Protein AF-A0A6V7L9G5-F1 (afdb_monomer)

Structure (mmCIF, N/CA/C/O backbone):
data_AF-A0A6V7L9G5-F1
#
_entry.id   AF-A0A6V7L9G5-F1
#
loop_
_atom_site.group_PDB
_atom_site.id
_atom_site.type_symbol
_atom_site.label_atom_id
_atom_site.label_alt_id
_atom_site.label_comp_id
_atom_site.label_asym_id
_atom_site.label_entity_id
_atom_site.label_seq_id
_atom_site.pdbx_PDB_ins_code
_atom_site.Cartn_x
_atom_site.Cartn_y
_atom_site.Cartn_z
_atom_site.occupancy
_atom_site.B_iso_or_equiv
_atom_site.auth_seq_id
_atom_site.auth_comp_id
_atom_site.auth_asym_id
_atom_site.auth_atom_id
_atom_site.pdbx_PDB_model_num
ATOM 1 N N . VAL A 1 1 ? 14.852 -0.573 -2.020 1.00 87.50 1 VAL A N 1
ATOM 2 C CA . VAL A 1 1 ? 14.744 -1.848 -1.274 1.00 87.50 1 VAL A CA 1
ATOM 3 C C . VAL A 1 1 ? 14.790 -1.625 0.239 1.00 87.50 1 VAL A C 1
ATOM 5 O O . VAL A 1 1 ? 13.821 -1.961 0.901 1.00 87.50 1 VAL A O 1
ATOM 8 N N . ASP A 1 2 ? 15.821 -0.981 0.795 1.00 92.75 2 ASP A N 1
ATOM 9 C CA . ASP A 1 2 ? 15.984 -0.847 2.260 1.00 92.75 2 ASP A CA 1
ATOM 10 C C . ASP A 1 2 ? 14.793 -0.219 3.002 1.00 92.75 2 ASP A C 1
ATOM 12 O O . ASP A 1 2 ? 14.335 -0.771 4.001 1.00 92.75 2 ASP A O 1
ATOM 16 N N . PHE A 1 3 ? 14.238 0.892 2.505 1.00 95.19 3 PHE A N 1
ATOM 17 C CA . PHE A 1 3 ? 13.056 1.513 3.121 1.00 95.19 3 PHE A CA 1
ATOM 18 C C . PHE A 1 3 ? 11.820 0.612 3.082 1.00 95.19 3 PHE A C 1
ATOM 20 O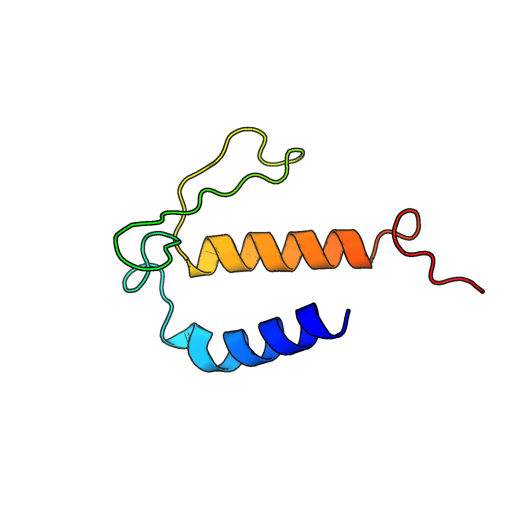 O . PHE A 1 3 ? 11.095 0.532 4.069 1.00 95.19 3 PHE A O 1
ATOM 27 N N . PHE A 1 4 ? 11.598 -0.089 1.967 1.00 94.44 4 PHE A N 1
ATOM 28 C CA . PHE A 1 4 ? 10.504 -1.051 1.837 1.00 94.44 4 PHE A CA 1
ATOM 29 C C . PHE A 1 4 ? 10.634 -2.157 2.889 1.00 94.44 4 PHE A C 1
ATOM 31 O O . PHE A 1 4 ? 9.685 -2.415 3.624 1.00 94.44 4 PHE A O 1
ATOM 38 N N . ASN A 1 5 ? 11.838 -2.711 3.057 1.00 93.69 5 ASN A N 1
ATOM 39 C CA . ASN A 1 5 ? 12.102 -3.739 4.062 1.00 93.69 5 ASN A CA 1
ATOM 40 C C . ASN A 1 5 ? 11.866 -3.227 5.490 1.00 93.69 5 ASN A C 1
ATOM 42 O O . ASN A 1 5 ? 11.242 -3.915 6.294 1.00 93.69 5 ASN A O 1
ATOM 46 N N . GLN A 1 6 ? 12.322 -2.013 5.813 1.00 97.00 6 GLN A N 1
ATOM 47 C CA . GLN A 1 6 ? 12.113 -1.418 7.139 1.00 97.00 6 GLN A CA 1
ATOM 48 C C . GLN A 1 6 ? 10.629 -1.189 7.445 1.00 97.00 6 GLN A C 1
ATOM 50 O O . GLN A 1 6 ? 10.171 -1.537 8.533 1.00 97.00 6 GLN A O 1
ATOM 55 N N . ILE A 1 7 ? 9.870 -0.649 6.487 1.00 96.38 7 ILE A N 1
ATOM 56 C CA . ILE A 1 7 ? 8.424 -0.437 6.633 1.00 96.38 7 ILE A CA 1
ATOM 57 C C . ILE A 1 7 ? 7.698 -1.778 6.762 1.00 96.38 7 ILE A C 1
ATOM 59 O O . ILE A 1 7 ? 6.821 -1.903 7.613 1.00 96.38 7 ILE A O 1
ATOM 63 N N . ASN A 1 8 ? 8.078 -2.787 5.974 1.00 93.25 8 ASN A N 1
ATOM 64 C CA . ASN A 1 8 ? 7.461 -4.112 6.020 1.00 93.25 8 ASN A CA 1
ATOM 65 C C . ASN A 1 8 ? 7.661 -4.782 7.381 1.00 93.25 8 ASN A C 1
ATOM 67 O O . ASN A 1 8 ? 6.704 -5.245 7.999 1.00 93.25 8 ASN A O 1
ATOM 71 N N . MET A 1 9 ? 8.892 -4.747 7.901 1.00 96.06 9 MET A N 1
ATOM 72 C CA . MET A 1 9 ? 9.185 -5.250 9.244 1.00 96.06 9 MET A CA 1
ATOM 73 C C . MET A 1 9 ? 8.394 -4.497 10.314 1.00 96.06 9 MET A C 1
ATOM 75 O O . MET A 1 9 ? 7.805 -5.129 11.187 1.00 96.06 9 MET A O 1
ATOM 79 N N . LEU A 1 10 ? 8.346 -3.162 10.242 1.00 96.44 10 LEU A N 1
ATOM 80 C CA . LEU A 1 10 ? 7.599 -2.350 11.200 1.00 96.44 10 LEU A CA 1
ATOM 81 C C . LEU A 1 10 ? 6.105 -2.691 11.172 1.00 96.44 10 LEU A C 1
ATOM 83 O O . LEU A 1 10 ? 5.515 -2.933 12.225 1.00 96.44 10 LEU A O 1
ATOM 87 N N . TYR A 1 11 ? 5.501 -2.751 9.985 1.00 95.75 11 TYR A N 1
ATOM 88 C CA . TYR A 1 11 ? 4.083 -3.066 9.847 1.00 95.75 11 TYR A CA 1
ATOM 89 C C . TYR A 1 11 ? 3.756 -4.482 10.337 1.00 95.75 11 TYR A C 1
ATOM 91 O O . TYR A 1 11 ? 2.751 -4.679 11.021 1.00 95.75 11 TYR A O 1
ATOM 99 N N . GLY A 1 12 ? 4.654 -5.445 10.103 1.00 95.25 12 GLY A N 1
ATOM 100 C CA . GLY A 1 12 ? 4.543 -6.804 10.632 1.00 95.25 12 GLY A CA 1
ATOM 101 C C . GLY A 1 12 ? 4.408 -6.869 12.159 1.00 95.25 12 GLY A C 1
ATOM 102 O O . GLY A 1 12 ? 3.738 -7.764 12.663 1.00 95.25 12 GLY A O 1
ATOM 103 N N . THR A 1 13 ? 4.962 -5.903 12.904 1.00 96.88 13 THR A N 1
ATOM 104 C CA . THR A 1 13 ? 4.833 -5.863 14.378 1.00 96.88 13 THR A CA 1
ATOM 105 C C . THR A 1 13 ? 3.469 -5.384 14.878 1.00 96.88 13 THR A C 1
ATOM 107 O O . THR A 1 13 ? 3.138 -5.619 16.036 1.00 96.88 13 THR A O 1
ATOM 110 N N . ILE A 1 14 ? 2.681 -4.707 14.033 1.00 95.31 14 ILE A N 1
ATOM 111 C CA . ILE A 1 14 ? 1.391 -4.109 14.419 1.00 95.31 14 ILE A CA 1
ATOM 112 C C . ILE A 1 14 ? 0.192 -4.653 13.637 1.00 95.31 14 ILE A C 1
ATOM 114 O O . ILE A 1 14 ? -0.940 -4.234 13.883 1.00 95.31 14 ILE A O 1
ATOM 118 N N . THR A 1 15 ? 0.422 -5.564 12.688 1.00 93.75 15 THR A N 1
AT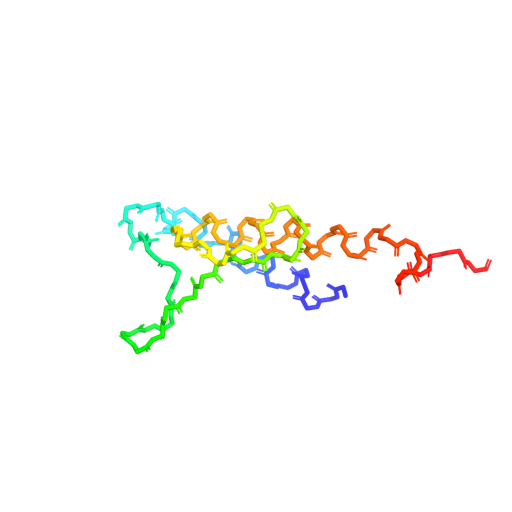OM 119 C CA . THR A 1 15 ? -0.612 -6.072 11.774 1.00 93.75 15 THR A CA 1
ATOM 120 C C . THR A 1 15 ? -1.803 -6.690 12.512 1.00 93.75 15 THR A C 1
ATOM 122 O O . THR A 1 15 ? -2.941 -6.486 12.103 1.00 93.75 15 THR A O 1
ATOM 125 N N . GLU A 1 16 ? -1.575 -7.328 13.664 1.00 94.00 16 GLU A N 1
ATOM 126 C CA . GLU A 1 16 ? -2.640 -7.912 14.491 1.00 94.00 16 GLU A CA 1
ATOM 127 C C . GLU A 1 16 ? -3.601 -6.872 15.095 1.00 94.00 16 GLU A C 1
ATOM 129 O O . GLU A 1 16 ? -4.759 -7.181 15.368 1.00 94.00 16 GLU A O 1
ATOM 134 N N . PHE A 1 17 ? -3.154 -5.624 15.266 1.00 96.44 17 PHE A N 1
ATOM 135 C CA . PHE A 1 17 ? -3.978 -4.529 15.789 1.00 96.44 17 PHE A CA 1
ATOM 136 C C . PHE A 1 17 ? -4.691 -3.746 14.678 1.00 96.44 17 PHE A C 1
ATOM 138 O O . PHE A 1 17 ? -5.681 -3.054 14.933 1.00 96.44 17 PHE A O 1
ATOM 145 N N . CYS A 1 18 ? -4.194 -3.841 13.443 1.00 97.06 18 CYS A N 1
ATOM 146 C CA . CYS A 1 18 ? -4.727 -3.157 12.270 1.00 97.06 18 CYS A CA 1
ATOM 147 C C . CYS A 1 18 ? -5.676 -4.091 11.504 1.00 97.06 18 CYS A C 1
ATOM 149 O O . CYS A 1 18 ? -5.313 -4.667 10.482 1.00 97.06 18 CYS A O 1
ATOM 151 N N . THR A 1 19 ? -6.899 -4.260 12.008 1.00 96.94 19 THR A N 1
ATOM 152 C CA . THR A 1 19 ? -7.923 -5.125 11.404 1.00 96.94 19 THR A CA 1
ATOM 153 C C . THR A 1 19 ? -8.863 -4.325 10.501 1.00 96.94 19 THR A C 1
ATOM 155 O O . THR A 1 19 ? -8.871 -3.092 10.519 1.00 96.94 19 THR A O 1
ATOM 158 N N . GLU A 1 20 ? -9.696 -5.010 9.712 1.00 97.06 20 GLU A N 1
ATOM 159 C CA . GLU A 1 20 ? -10.739 -4.335 8.922 1.00 97.06 20 GLU A CA 1
ATOM 160 C C . GLU A 1 20 ? -11.764 -3.598 9.799 1.00 97.06 20 GLU A C 1
ATOM 162 O O . GLU A 1 20 ? -12.372 -2.628 9.353 1.00 97.06 20 GLU A O 1
ATOM 167 N N . GLU A 1 21 ? -11.935 -4.026 11.050 1.00 96.38 21 GLU A N 1
ATOM 168 C CA . GLU A 1 21 ? -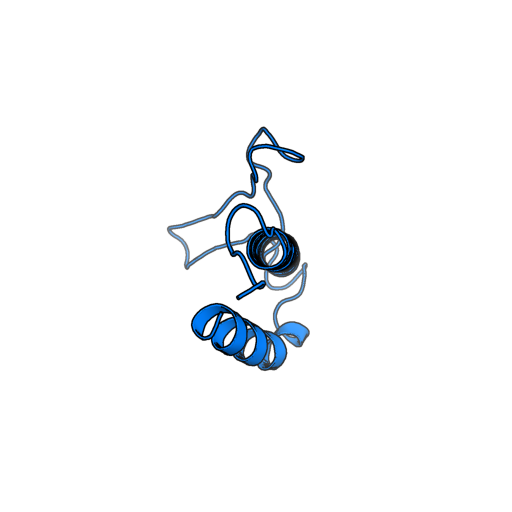12.853 -3.407 12.007 1.00 96.38 21 GLU A CA 1
ATOM 169 C C . GLU A 1 21 ? -12.218 -2.190 12.688 1.00 96.38 21 GLU A C 1
ATOM 171 O O . GLU A 1 21 ? -12.834 -1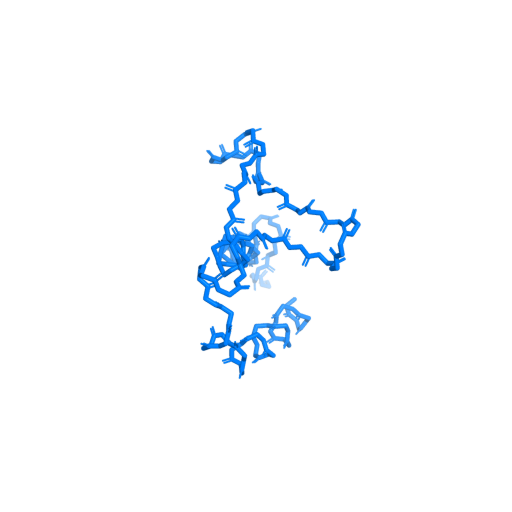.124 12.744 1.00 96.38 21 GLU A O 1
ATOM 176 N N . SER A 1 22 ? -10.978 -2.320 13.179 1.00 96.38 22 SER A N 1
ATOM 177 C CA . SER A 1 22 ? -10.283 -1.227 13.873 1.00 96.38 22 SER A CA 1
ATOM 178 C C . SER A 1 22 ? -9.839 -0.123 12.912 1.00 96.38 22 SER A C 1
ATOM 180 O O . SER A 1 22 ? -9.826 1.052 13.277 1.00 96.38 22 SER A O 1
ATOM 182 N N . CYS A 1 23 ? -9.503 -0.495 11.673 1.00 97.25 23 CYS A N 1
ATOM 183 C CA . CYS A 1 23 ? -8.967 0.384 10.640 1.00 97.25 23 CYS A CA 1
ATOM 184 C C . CYS A 1 23 ? -9.759 0.236 9.328 1.00 97.25 23 CYS A C 1
ATOM 186 O O . CYS A 1 23 ? -9.210 -0.093 8.274 1.00 97.25 23 CYS A O 1
ATOM 188 N N . SER A 1 24 ? -11.068 0.486 9.388 1.00 97.69 24 SER A N 1
ATOM 189 C CA . SER A 1 24 ? -12.013 0.281 8.275 1.00 97.69 24 SER A CA 1
ATOM 190 C C . SER A 1 24 ? -11.780 1.155 7.040 1.00 97.69 24 SER A C 1
ATOM 192 O O . SER A 1 24 ? -12.270 0.836 5.956 1.00 97.69 24 SER A O 1
ATOM 194 N N . ILE A 1 25 ? -10.986 2.217 7.178 1.00 98.00 25 ILE A N 1
ATOM 195 C CA . ILE A 1 25 ? -10.497 3.055 6.084 1.00 98.00 25 ILE A CA 1
ATOM 196 C C . ILE A 1 25 ? -8.991 3.268 6.226 1.00 98.00 25 ILE A C 1
ATOM 198 O O . ILE A 1 25 ? -8.481 3.439 7.337 1.00 98.00 25 ILE A O 1
ATOM 202 N N . MET A 1 26 ? -8.271 3.313 5.106 1.00 98.31 26 MET A N 1
ATOM 203 C CA . MET A 1 26 ? -6.881 3.766 5.116 1.00 98.31 26 MET A CA 1
ATOM 204 C C . MET A 1 26 ? -6.831 5.277 5.375 1.00 98.31 26 MET A C 1
ATOM 206 O O . MET A 1 26 ? -7.264 6.072 4.542 1.00 98.31 26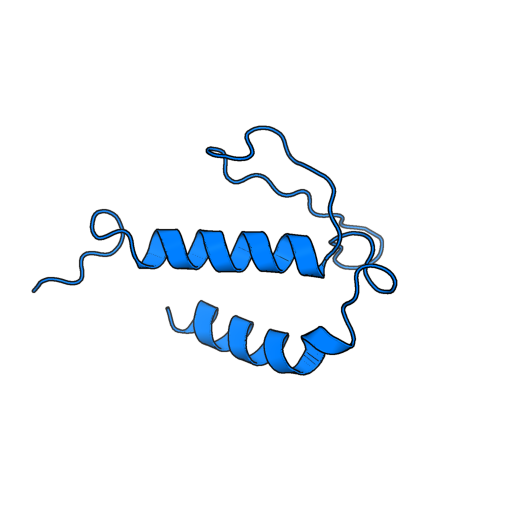 MET A O 1
ATOM 210 N N . SER A 1 27 ? -6.308 5.689 6.530 1.00 97.94 27 SER A N 1
ATOM 211 C CA . SER A 1 27 ? -6.297 7.095 6.955 1.00 97.94 27 SER A CA 1
ATOM 212 C C . SER A 1 27 ? -5.013 7.483 7.687 1.00 97.94 27 SER A C 1
ATOM 214 O O . SER A 1 27 ? -4.321 6.638 8.249 1.00 97.94 27 SER A O 1
ATOM 216 N N . ALA A 1 28 ? -4.703 8.782 7.693 1.00 96.75 28 ALA A N 1
ATOM 217 C CA . ALA A 1 28 ? -3.644 9.375 8.513 1.00 96.75 28 ALA A CA 1
ATOM 218 C C . ALA A 1 28 ? -4.240 10.493 9.374 1.00 96.75 28 ALA A C 1
ATOM 220 O O . ALA A 1 28 ? -4.171 11.685 9.059 1.00 96.75 28 ALA A O 1
ATOM 221 N N . GLY A 1 29 ? -4.879 10.079 10.468 1.00 95.06 29 GLY A N 1
ATOM 222 C CA . GLY A 1 29 ? -5.691 10.964 11.294 1.00 95.06 29 GLY A CA 1
ATOM 223 C C . GLY A 1 29 ? -6.993 11.389 10.597 1.00 95.06 29 GLY A C 1
ATOM 224 O O . GLY A 1 29 ? -7.314 10.919 9.509 1.00 95.06 29 GLY A O 1
ATOM 225 N N . PRO A 1 30 ? -7.763 12.310 11.199 1.00 94.44 30 PRO A N 1
ATOM 226 C CA . PRO A 1 30 ? -9.125 12.616 10.750 1.00 94.44 30 PRO A CA 1
ATOM 227 C C . PRO A 1 30 ? -9.198 13.431 9.451 1.00 94.44 30 PRO A C 1
ATOM 229 O O . PRO A 1 30 ? -10.283 13.637 8.917 1.00 94.44 30 PRO A O 1
ATOM 232 N N . LYS A 1 31 ? -8.068 13.963 8.972 1.00 96.81 31 LYS A N 1
ATOM 233 C CA . LYS A 1 31 ? -8.025 14.885 7.827 1.00 96.81 31 LYS A CA 1
ATOM 234 C C . LYS A 1 31 ? -7.721 14.202 6.498 1.00 96.81 31 LYS A C 1
ATOM 236 O O . LYS A 1 31 ? -7.986 14.799 5.459 1.00 96.81 31 LYS A O 1
ATOM 241 N N . TYR A 1 32 ? -7.140 13.006 6.528 1.00 97.94 32 TYR A N 1
ATOM 242 C CA . TYR A 1 32 ? -6.606 12.357 5.338 1.00 97.94 32 TYR A CA 1
ATOM 243 C C . TYR A 1 32 ? -7.115 10.927 5.240 1.00 97.94 32 TYR A C 1
ATOM 245 O O . TYR A 1 32 ? -6.911 10.123 6.147 1.00 97.94 32 TYR A O 1
ATOM 253 N N . GLU A 1 33 ? -7.739 10.628 4.108 1.00 98.12 33 GLU A N 1
ATOM 254 C CA . GLU A 1 33 ? -8.175 9.297 3.700 1.00 98.12 33 GLU A CA 1
ATOM 255 C C . GLU A 1 33 ? -7.464 8.968 2.383 1.00 98.12 33 GLU A C 1
ATOM 257 O O . GLU A 1 33 ? -7.422 9.804 1.477 1.00 98.12 33 GLU A O 1
ATOM 262 N N . TYR A 1 34 ? -6.893 7.770 2.284 1.00 98.31 34 TYR A N 1
ATOM 263 C CA . TYR A 1 34 ? -6.165 7.308 1.105 1.00 98.31 34 TYR A CA 1
ATOM 264 C C . TYR A 1 34 ? -6.988 6.260 0.364 1.00 98.31 34 TYR A C 1
ATOM 266 O O . TYR A 1 34 ? -7.506 5.317 0.962 1.00 98.31 34 TYR A O 1
ATOM 274 N N . HIS A 1 35 ? -7.111 6.422 -0.952 1.00 98.25 35 HIS A N 1
ATOM 275 C CA . HIS A 1 35 ? -7.814 5.485 -1.832 1.00 98.25 35 HIS A CA 1
ATOM 276 C C . HIS A 1 35 ? -6.808 4.805 -2.747 1.00 98.25 35 HIS A C 1
ATOM 278 O O . HIS A 1 35 ? -5.892 5.454 -3.247 1.00 98.25 35 HIS A O 1
ATOM 284 N N . TRP A 1 36 ? -6.967 3.501 -2.949 1.00 98.31 36 TRP A N 1
ATOM 285 C CA . TRP A 1 36 ? -5.995 2.706 -3.690 1.00 98.31 36 TRP A CA 1
ATOM 286 C C . TRP A 1 36 ? -6.267 2.744 -5.193 1.00 98.31 36 TRP A C 1
ATOM 288 O O . TRP A 1 36 ? -7.393 2.494 -5.620 1.00 98.31 36 TRP A O 1
ATOM 298 N N . ALA A 1 37 ? -5.232 2.995 -5.989 1.00 97.56 37 ALA A N 1
ATOM 299 C CA . ALA A 1 37 ? -5.201 2.743 -7.425 1.00 97.56 37 ALA A CA 1
ATOM 300 C C . ALA A 1 37 ? -3.751 2.510 -7.857 1.00 97.56 37 ALA A C 1
ATOM 302 O O . ALA A 1 37 ? -2.869 3.267 -7.461 1.00 97.56 37 ALA A O 1
ATOM 303 N N . ASP A 1 38 ? -3.524 1.511 -8.706 1.00 94.75 38 ASP A N 1
ATOM 304 C CA . ASP A 1 38 ? -2.215 1.218 -9.306 1.00 94.75 38 ASP A CA 1
ATOM 305 C C . ASP A 1 38 ? -2.126 1.695 -10.770 1.00 94.75 38 ASP A C 1
ATOM 307 O O . ASP A 1 38 ? -1.075 1.606 -11.392 1.00 94.75 38 ASP A O 1
ATOM 311 N N . GLY A 1 39 ? -3.236 2.170 -11.352 1.00 91.56 39 GLY A N 1
ATOM 312 C CA . GLY A 1 39 ? -3.315 2.581 -12.758 1.00 91.56 39 GLY A CA 1
ATOM 313 C C . GLY A 1 39 ? -3.356 1.424 -13.768 1.00 91.56 39 GLY A C 1
ATOM 314 O O . GLY A 1 39 ? -3.621 1.661 -14.950 1.00 91.56 39 GLY A O 1
ATOM 315 N N . HIS A 1 40 ? -3.186 0.180 -13.314 1.00 89.94 40 HIS A N 1
ATOM 316 C CA . HIS A 1 40 ? -3.138 -1.026 -14.136 1.00 89.94 40 HI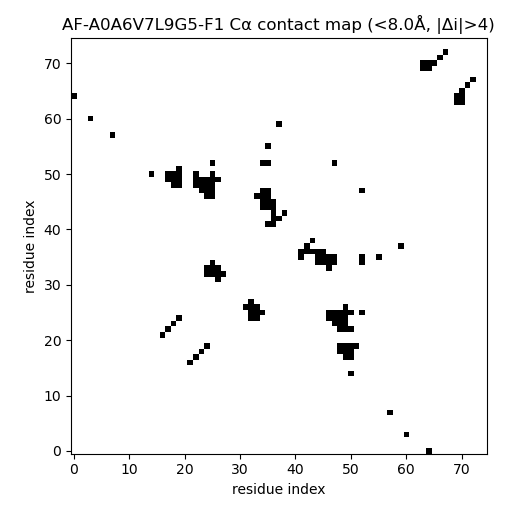S A CA 1
ATOM 317 C C . HIS A 1 40 ? -4.343 -1.929 -13.860 1.00 89.94 40 HIS A C 1
ATOM 319 O O . HIS A 1 40 ? -5.265 -1.987 -14.685 1.00 89.94 40 HIS A O 1
ATOM 325 N N . THR A 1 41 ? -4.359 -2.603 -12.706 1.00 90.56 41 THR A N 1
ATOM 326 C CA . THR A 1 41 ? -5.450 -3.496 -12.292 1.00 90.56 41 THR A CA 1
ATOM 327 C C . THR A 1 41 ? -6.621 -2.709 -11.701 1.00 90.56 41 THR A C 1
ATOM 329 O O . THR A 1 41 ? -7.784 -2.985 -12.001 1.00 90.56 41 THR A O 1
ATOM 332 N N . VAL A 1 42 ? -6.323 -1.648 -10.951 1.00 93.44 42 VAL A N 1
ATOM 333 C CA . VAL A 1 42 ? -7.266 -0.732 -10.313 1.00 93.44 42 VAL A CA 1
ATOM 334 C C . VAL A 1 42 ? -7.070 0.664 -10.902 1.00 93.44 42 VAL A C 1
ATOM 336 O O . VAL A 1 42 ? -6.271 1.478 -10.443 1.00 93.44 42 VAL A O 1
ATOM 339 N N . LYS A 1 43 ? -7.844 0.957 -11.951 1.00 93.31 43 LYS A N 1
ATOM 340 C CA . LYS A 1 43 ? -7.763 2.232 -12.690 1.00 93.31 43 LYS A CA 1
ATOM 341 C C . LYS A 1 43 ? -8.474 3.399 -12.009 1.00 93.31 43 LYS A C 1
ATOM 343 O O . LYS A 1 43 ? -8.162 4.553 -12.284 1.00 93.31 43 LYS A O 1
ATOM 348 N N . LYS A 1 44 ? -9.480 3.117 -11.181 1.00 96.38 44 LYS A N 1
ATOM 349 C CA . LYS A 1 44 ? -10.229 4.128 -10.425 1.00 96.38 44 LYS A CA 1
ATOM 350 C C . LYS A 1 44 ? -9.932 3.933 -8.942 1.00 96.38 44 LYS A C 1
ATOM 352 O O . LYS A 1 44 ? -10.081 2.796 -8.500 1.00 96.38 44 LYS A O 1
ATOM 357 N N . PRO A 1 45 ? -9.569 4.992 -8.193 1.00 97.12 45 PRO A N 1
ATOM 358 C CA . PRO A 1 45 ? -9.300 4.873 -6.768 1.00 97.12 45 PRO A CA 1
ATOM 359 C C . PRO A 1 45 ? -10.459 4.221 -6.015 1.00 97.12 45 PRO A C 1
ATOM 361 O O . PRO A 1 45 ? -11.606 4.660 -6.134 1.00 97.12 45 PRO A O 1
ATOM 364 N N . ILE A 1 46 ? -10.156 3.166 -5.260 1.00 97.31 46 ILE A N 1
ATOM 365 C CA . ILE A 1 46 ? -11.126 2.438 -4.441 1.00 97.31 46 ILE A CA 1
ATOM 366 C C . ILE A 1 46 ? -10.903 2.719 -2.958 1.00 97.31 46 ILE A C 1
ATOM 368 O O . ILE A 1 46 ? -9.772 2.781 -2.468 1.00 97.31 46 ILE A O 1
ATOM 372 N N . LYS A 1 47 ? -12.011 2.844 -2.227 1.00 98.00 47 LYS A N 1
ATOM 373 C CA . LYS A 1 47 ? -11.997 2.837 -0.764 1.00 98.00 47 LYS A CA 1
ATOM 374 C C . LYS A 1 47 ? -11.763 1.413 -0.276 1.00 98.00 47 LYS A C 1
ATOM 376 O O . LYS A 1 47 ? -12.423 0.484 -0.738 1.00 98.00 47 LYS A O 1
ATOM 381 N N . CYS A 1 48 ? -10.848 1.253 0.667 1.00 97.50 48 CYS A N 1
ATOM 382 C CA . CYS A 1 48 ? -10.598 -0.011 1.344 1.00 97.50 48 CYS A CA 1
ATOM 383 C C . CYS A 1 48 ? -10.083 0.235 2.767 1.00 97.50 48 CYS A C 1
ATOM 385 O O . CYS A 1 48 ? -9.693 1.355 3.113 1.00 97.50 48 CYS A O 1
ATOM 387 N N . SER A 1 49 ? -10.123 -0.818 3.583 1.00 98.44 49 SER A N 1
ATOM 388 C CA . SER A 1 49 ? -9.556 -0.819 4.929 1.00 98.44 49 SER A CA 1
ATOM 389 C C . SER A 1 49 ? -8.042 -0.615 4.885 1.00 98.44 49 SER A C 1
ATOM 391 O O . SER A 1 49 ? -7.392 -0.915 3.882 1.00 98.44 49 SER A O 1
ATOM 393 N N . ALA A 1 50 ? -7.470 -0.112 5.978 1.00 98.44 50 ALA A N 1
ATOM 394 C CA . ALA A 1 50 ? -6.030 0.094 6.083 1.00 98.44 50 ALA A CA 1
ATOM 395 C C . ALA A 1 50 ? -5.201 -1.182 5.832 1.00 98.44 50 ALA A C 1
ATOM 397 O O . ALA A 1 50 ? -4.289 -1.103 5.009 1.00 98.44 50 ALA A O 1
ATOM 398 N N . PRO A 1 51 ? -5.500 -2.357 6.435 1.00 97.94 51 PRO A N 1
ATOM 399 C CA . PRO A 1 51 ? -4.717 -3.563 6.157 1.00 97.94 51 PRO A CA 1
ATOM 400 C C . PRO A 1 51 ? -4.778 -3.978 4.688 1.00 97.94 51 PRO A C 1
ATOM 402 O O . PRO A 1 51 ? -3.761 -4.347 4.109 1.00 97.94 51 PRO A O 1
ATOM 405 N N . LYS A 1 52 ? -5.942 -3.834 4.049 1.00 97.88 52 LYS A N 1
ATOM 406 C CA . LYS A 1 52 ? -6.118 -4.154 2.631 1.00 97.88 52 LYS A CA 1
ATOM 407 C C . LYS A 1 52 ? -5.381 -3.180 1.714 1.00 97.88 52 LYS A C 1
ATOM 409 O O . LYS A 1 52 ? -4.787 -3.593 0.726 1.00 97.88 52 LYS A O 1
ATOM 414 N N . TYR A 1 53 ? -5.399 -1.891 2.045 1.00 98.31 53 TYR A N 1
ATOM 415 C CA . TYR A 1 53 ? -4.618 -0.891 1.323 1.00 98.31 53 TYR A CA 1
ATOM 416 C C . TYR A 1 53 ? -3.122 -1.201 1.408 1.00 98.31 53 TYR A C 1
ATOM 418 O O . TYR A 1 53 ? -2.419 -1.128 0.404 1.00 98.31 53 TYR A O 1
ATOM 426 N N . ILE A 1 54 ? -2.629 -1.524 2.607 1.00 97.81 54 ILE A N 1
ATOM 427 C CA . ILE A 1 54 ? -1.210 -1.807 2.829 1.00 97.81 54 ILE A CA 1
ATOM 428 C C . ILE A 1 54 ? -0.800 -3.086 2.097 1.00 97.81 54 ILE A C 1
ATOM 430 O O . ILE A 1 54 ? 0.245 -3.082 1.462 1.00 97.81 54 ILE A O 1
ATOM 434 N N . ASP A 1 55 ? -1.633 -4.125 2.087 1.00 96.50 55 ASP A N 1
ATOM 435 C CA . ASP A 1 55 ? -1.402 -5.335 1.287 1.00 96.50 55 ASP A CA 1
ATOM 436 C C . ASP A 1 55 ? -1.245 -5.025 -0.213 1.00 96.50 55 ASP A C 1
ATOM 438 O O . ASP A 1 55 ? -0.254 -5.416 -0.837 1.00 96.50 55 ASP A O 1
ATOM 442 N N . TYR A 1 56 ? -2.160 -4.226 -0.776 1.00 97.38 56 TYR A N 1
ATOM 443 C CA . TYR A 1 56 ? -2.043 -3.770 -2.161 1.00 97.38 56 TYR A CA 1
ATOM 444 C C . TYR A 1 56 ? -0.762 -2.975 -2.410 1.00 97.38 56 TYR A C 1
ATOM 446 O O . TYR A 1 56 ? -0.080 -3.205 -3.408 1.00 97.38 56 TYR A O 1
ATOM 454 N N . LEU A 1 57 ? -0.417 -2.063 -1.499 1.00 97.38 57 LEU A N 1
ATOM 455 C CA . LEU A 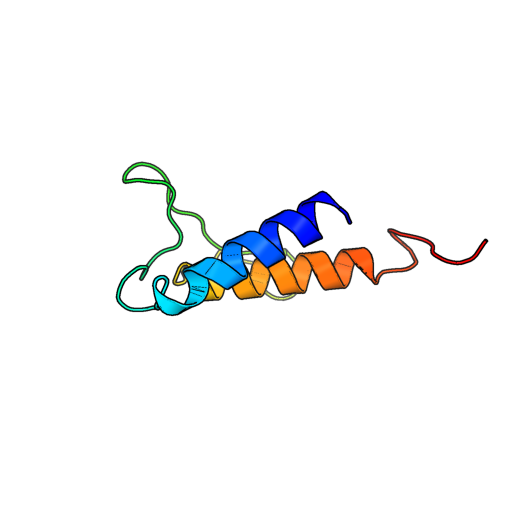1 57 ? 0.790 -1.252 -1.598 1.00 97.38 57 LEU A CA 1
ATOM 456 C C . LEU A 1 57 ? 2.051 -2.116 -1.575 1.00 97.38 57 LEU A C 1
ATOM 458 O O . LEU A 1 57 ? 2.926 -1.928 -2.415 1.00 97.38 57 LEU A O 1
ATOM 462 N N . MET A 1 58 ? 2.155 -3.046 -0.627 1.00 96.44 58 MET A N 1
ATOM 463 C CA . MET A 1 58 ? 3.347 -3.874 -0.471 1.00 96.44 58 MET A CA 1
ATOM 464 C C . MET A 1 58 ? 3.518 -4.833 -1.645 1.00 96.44 58 MET A C 1
ATOM 466 O O . MET A 1 58 ? 4.631 -4.965 -2.148 1.00 96.44 58 MET A O 1
ATOM 470 N N . THR A 1 59 ? 2.419 -5.421 -2.125 1.00 96.19 59 THR A N 1
ATOM 471 C CA . THR A 1 59 ? 2.416 -6.257 -3.333 1.00 96.19 59 THR A CA 1
ATOM 472 C C . THR A 1 59 ? 2.858 -5.450 -4.550 1.00 96.19 59 THR A C 1
ATOM 474 O O . THR A 1 59 ? 3.789 -5.842 -5.242 1.00 96.19 59 THR A O 1
ATOM 477 N N . TRP A 1 60 ? 2.270 -4.270 -4.764 1.00 97.06 60 TRP A N 1
ATOM 478 C CA . TRP A 1 60 ? 2.625 -3.416 -5.895 1.00 97.06 60 TRP A CA 1
ATOM 479 C C . TRP A 1 60 ? 4.095 -2.991 -5.866 1.00 97.06 60 TRP A C 1
ATOM 481 O O . TRP A 1 60 ? 4.756 -3.037 -6.900 1.00 97.06 60 TRP A O 1
ATOM 491 N N . VAL A 1 61 ? 4.624 -2.594 -4.699 1.00 96.69 61 VAL A N 1
ATOM 492 C CA . VAL A 1 61 ? 6.046 -2.235 -4.566 1.00 96.69 61 VAL A CA 1
ATOM 493 C C . VAL A 1 61 ? 6.934 -3.441 -4.862 1.00 96.69 61 VAL A C 1
ATOM 495 O O . VAL A 1 61 ? 7.928 -3.274 -5.563 1.00 96.69 61 VAL A O 1
ATOM 498 N N . GLN A 1 62 ? 6.590 -4.630 -4.362 1.00 95.12 62 GLN A N 1
ATOM 499 C CA . GLN A 1 62 ? 7.343 -5.853 -4.638 1.00 95.12 62 GLN A CA 1
ATOM 500 C C . GLN A 1 62 ? 7.380 -6.152 -6.144 1.00 95.12 62 GLN A C 1
ATOM 502 O O . GLN A 1 62 ? 8.466 -6.337 -6.683 1.00 95.12 62 GLN A O 1
ATOM 507 N N . ASP A 1 63 ? 6.239 -6.060 -6.834 1.00 95.50 63 ASP A N 1
ATOM 508 C CA . ASP A 1 63 ? 6.164 -6.239 -8.289 1.00 95.50 63 ASP A CA 1
ATOM 509 C C . ASP A 1 63 ? 7.060 -5.240 -9.040 1.00 95.50 63 ASP A C 1
ATOM 511 O O . ASP A 1 63 ? 7.699 -5.605 -10.024 1.00 95.50 63 ASP A O 1
ATOM 515 N N . GLN A 1 64 ? 7.146 -3.982 -8.577 1.00 95.25 64 GLN A N 1
ATOM 516 C CA . GLN A 1 64 ? 8.066 -3.007 -9.175 1.00 95.25 64 GLN A CA 1
ATOM 517 C C . GLN A 1 64 ? 9.528 -3.385 -8.933 1.00 95.25 64 GLN A C 1
ATOM 519 O O . GLN A 1 64 ? 10.349 -3.218 -9.826 1.00 95.25 64 GLN A O 1
ATOM 524 N N . LEU A 1 65 ? 9.868 -3.844 -7.724 1.00 94.75 65 LEU A N 1
ATOM 525 C CA . LEU A 1 65 ? 11.236 -4.231 -7.371 1.00 94.75 65 LEU A CA 1
ATOM 526 C C . LEU A 1 65 ? 11.702 -5.483 -8.126 1.00 94.75 65 LEU A C 1
ATOM 528 O O . LEU A 1 65 ? 12.896 -5.597 -8.394 1.00 94.75 65 LEU A O 1
ATOM 532 N N . ASP A 1 66 ? 10.777 -6.379 -8.469 1.00 94.12 66 ASP A N 1
ATOM 533 C CA . ASP A 1 66 ? 11.041 -7.598 -9.240 1.00 94.12 66 ASP A CA 1
ATOM 534 C C . ASP A 1 66 ? 11.058 -7.355 -10.765 1.00 94.12 66 ASP A C 1
ATOM 536 O O . ASP A 1 66 ? 11.469 -8.229 -11.535 1.00 94.12 66 ASP A O 1
ATOM 540 N N . ASP A 1 67 ? 10.633 -6.175 -11.229 1.00 95.00 67 ASP A N 1
ATOM 541 C CA . ASP A 1 67 ? 10.671 -5.801 -12.642 1.00 95.00 67 ASP A CA 1
ATOM 542 C C . ASP A 1 67 ? 12.101 -5.441 -13.082 1.00 95.00 67 ASP A C 1
ATOM 544 O O . ASP A 1 67 ? 12.585 -4.329 -12.873 1.00 95.00 67 ASP A O 1
ATOM 548 N N . GLU A 1 68 ? 12.758 -6.370 -13.779 1.00 94.75 68 GLU A N 1
ATOM 549 C CA . GLU A 1 68 ? 14.101 -6.208 -14.363 1.00 94.75 68 GLU A CA 1
ATOM 550 C C . GLU A 1 68 ? 14.236 -5.024 -15.337 1.00 94.75 68 GLU A C 1
ATOM 552 O O . GLU A 1 68 ? 15.351 -4.590 -15.632 1.00 94.75 68 GLU A O 1
ATOM 557 N N . THR A 1 69 ? 13.132 -4.503 -15.880 1.00 95.81 69 THR A N 1
ATOM 558 C CA . THR A 1 69 ? 13.163 -3.313 -16.740 1.00 95.81 69 THR A CA 1
ATOM 559 C C . THR A 1 69 ? 13.250 -2.017 -15.934 1.00 95.81 69 THR A C 1
ATOM 561 O O . THR A 1 69 ? 13.789 -1.027 -16.435 1.00 95.81 69 THR A O 1
ATOM 564 N N . LEU A 1 70 ? 12.765 -2.028 -14.687 1.00 94.38 70 LEU A N 1
ATOM 565 C CA . LEU A 1 70 ? 12.834 -0.908 -13.747 1.00 94.38 70 LEU A CA 1
ATOM 566 C C . LEU A 1 70 ? 14.057 -1.013 -12.829 1.00 94.38 70 LEU A C 1
ATOM 568 O O . LEU A 1 70 ? 14.766 -0.025 -12.628 1.00 94.38 70 LEU A O 1
ATOM 572 N N . PHE A 1 71 ? 14.321 -2.211 -12.306 1.00 93.69 71 PHE A N 1
ATOM 573 C CA . PHE A 1 71 ? 15.438 -2.534 -11.422 1.00 93.69 71 PHE A CA 1
ATOM 574 C C . PHE A 1 71 ? 16.242 -3.713 -11.993 1.00 93.69 71 PHE A C 1
ATOM 576 O O . PHE A 1 71 ? 16.080 -4.848 -11.549 1.00 93.69 71 PHE A O 1
ATOM 583 N N . PRO A 1 72 ? 17.142 -3.463 -12.962 1.00 93.69 72 PRO A N 1
ATOM 584 C CA . PRO A 1 72 ? 17.984 -4.507 -13.534 1.00 93.69 72 PRO A CA 1
ATOM 585 C C . PRO A 1 72 ? 18.880 -5.137 -12.461 1.00 93.69 72 PRO A C 1
ATOM 587 O O . PRO A 1 72 ? 19.642 -4.433 -11.793 1.00 93.69 72 PRO A O 1
ATOM 590 N N . SER A 1 73 ? 18.820 -6.459 -12.314 1.00 87.12 73 SER A N 1
ATOM 591 C CA . SER A 1 73 ? 19.616 -7.206 -11.330 1.00 87.12 73 SER A CA 1
ATOM 592 C C . SER A 1 73 ? 20.846 -7.886 -11.942 1.00 87.12 73 SER A C 1
ATOM 594 O O . SER A 1 73 ? 21.780 -8.271 -11.231 1.00 87.12 73 SER A O 1
ATOM 596 N N . LYS A 1 74 ? 20.871 -8.024 -13.273 1.00 77.44 74 LYS A N 1
ATOM 597 C CA . LYS A 1 74 ? 21.991 -8.616 -14.013 1.00 77.44 74 LYS A CA 1
ATOM 598 C C . LYS A 1 74 ? 23.108 -7.589 -14.210 1.00 77.44 74 LYS A C 1
ATOM 600 O O . LYS A 1 74 ? 22.883 -6.544 -14.816 1.00 77.44 74 LYS A O 1
ATOM 605 N N . ILE A 1 75 ? 24.297 -7.923 -13.707 1.00 60.03 75 ILE A N 1
ATOM 606 C CA . ILE A 1 75 ? 25.567 -7.215 -13.956 1.00 60.03 75 ILE A CA 1
ATOM 607 C C . ILE A 1 75 ? 26.087 -7.562 -15.352 1.00 60.03 75 ILE A C 1
ATOM 609 O O . ILE A 1 75 ? 26.034 -8.764 -15.706 1.00 60.03 75 ILE A O 1
#

pLDDT: mean 95.03, std 5.13, range [60.03, 98.44]

Solvent-accessible surface area (backbone atoms only — not comparable to full-atom values): 4497 Å² total; per-residue (Å²): 108,70,66,58,53,53,51,50,56,55,48,65,77,46,46,89,70,43,34,64,80,78,24,53,52,24,59,69,66,98,86,39,75,56,57,52,56,76,69,72,91,37,71,62,68,39,85,42,21,29,50,59,45,48,51,54,50,54,52,53,52,49,55,51,62,70,30,54,90,78,42,66,80,81,130

Radius of gyration: 14.22 Å; Cα contacts (8 Å, |Δi|>4): 72; chains: 1; bounding box: 38×24×32 Å

Foldseek 3Di:
DVVLVVVVVVCVVCVVVQDCVNFVFQADPPPGTAFDDPCPPRVDTHTGGNSVRVVVVSVSVVVQCPPCVNPPPDD

Sequence (75 aa):
VDFFNQINMLYGTITEFCTEESCSIMSAGPKYEYHWADGHTVKKPIKCSAPKYIDYLMTWVQDQLDDETLFPSKI

InterPro domains:
  IPR005301 MOB kinase activator family [PF03637] (1-75)
  IPR005301 MOB kinase activator family [PTHR22599] (1-75)
  IPR005301 MOB kinase activator family [SM01388] (1-74)
  IPR036703 MOB kinase activator superfamily [G3DSA:1.20.140.30] (1-75)
  IPR036703 MOB kinase activator superfamily [SSF101152] (1-75)

Nearest PDB structures (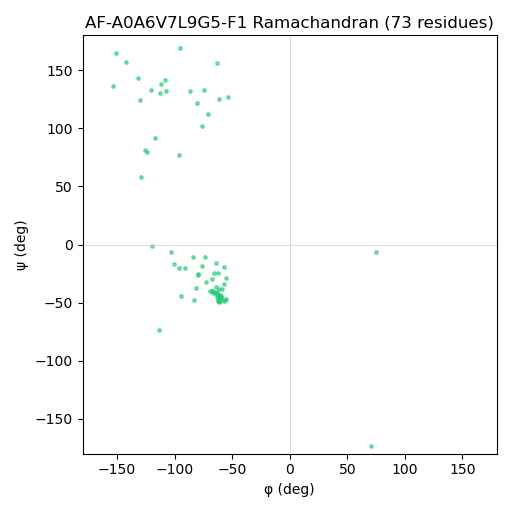foldseek):
  4jiz-assembly1_A  TM=9.888E-01  e=2.324E-12  Homo sapiens
  1pi1-assembly1_A  TM=9.928E-01  e=1.126E-11  Homo sapiens
  5twf-assembly2_B  TM=9.909E-01  e=1.126E-11  Homo sapiens
  5brm-assembly1_F  TM=9.865E-01  e=1.051E-11  Homo sapiens
  5brm-assembly1_A  TM=9.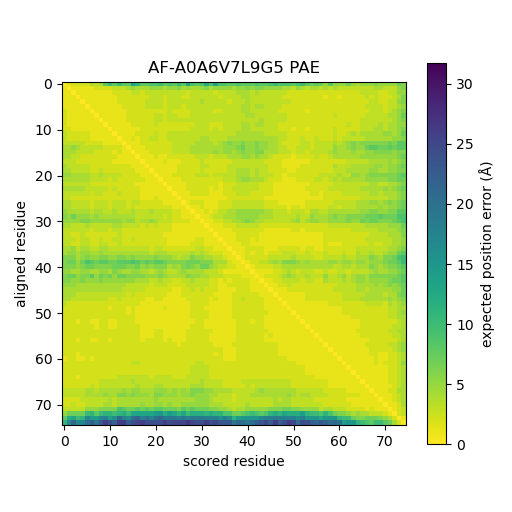709E-01  e=6.252E-11  Homo sapiens

Mean predicted aligned error: 3.18 Å

Secondary structure (DSSP, 8-state):
-HHHHHHHHHHHTTTTT--TTTTSS-BSSTT-B--B--SSS--S-B---HHHHHHHHHHHHHHHHH-TTTS----

Organism: NCBI:txid1563983